Protein AF-A0A7X0DNS4-F1 (afdb_monomer)

Secondary structure (DSSP, 8-state):
-PPP-HHHHHHHHHHHHHHHHH--SHHHHHHHHHHHHHHHHHHHHHHHH--SHHHHHHHHHHHHHHHHHS--TT----GGG--HHHHHHHHHHHHHHHHHGGGGTTT--GGGS--

Radius of gyration: 14.62 Å; Cα contacts (8 Å, |Δi|>4): 94; chains: 1; bounding box: 36×33×41 Å

Structure (mmCIF, N/CA/C/O backbone):
data_AF-A0A7X0DNS4-F1
#
_entry.id   AF-A0A7X0DNS4-F1
#
loop_
_atom_site.group_PDB
_atom_site.id
_atom_site.type_symbol
_atom_site.label_atom_id
_atom_site.label_alt_id
_atom_site.label_comp_id
_atom_site.label_asym_id
_atom_site.label_entity_id
_atom_site.label_seq_id
_atom_site.pdbx_PDB_ins_code
_atom_site.Cartn_x
_atom_site.Cartn_y
_atom_site.Cartn_z
_atom_site.occupancy
_atom_site.B_iso_or_equiv
_atom_site.auth_seq_id
_atom_site.auth_comp_id
_atom_site.auth_asym_id
_atom_site.auth_atom_id
_atom_site.pdbx_PDB_model_num
ATOM 1 N N . MET A 1 1 ? -8.115 12.897 19.060 1.00 53.06 1 MET A N 1
ATOM 2 C CA . MET A 1 1 ? -7.328 12.183 18.029 1.00 53.06 1 MET A CA 1
ATOM 3 C C . MET A 1 1 ? -7.879 12.576 16.671 1.00 53.06 1 MET A C 1
ATOM 5 O O . MET A 1 1 ? -9.095 12.586 16.524 1.00 53.06 1 MET A O 1
ATOM 9 N N . ALA A 1 2 ? -7.029 12.970 15.720 1.00 59.09 2 ALA A N 1
ATOM 10 C CA . ALA A 1 2 ? -7.479 13.218 14.352 1.00 59.09 2 ALA A CA 1
ATOM 11 C C . ALA A 1 2 ? -7.956 11.895 13.732 1.00 59.09 2 ALA A C 1
ATOM 13 O O . ALA A 1 2 ? -7.313 10.863 13.923 1.00 59.09 2 ALA A O 1
ATOM 14 N N . HIS A 1 3 ? -9.086 11.912 13.027 1.00 74.25 3 HIS A N 1
ATOM 15 C CA . HIS A 1 3 ? -9.552 10.747 12.282 1.00 74.25 3 HIS A CA 1
ATOM 16 C C . HIS A 1 3 ? -8.568 10.459 11.139 1.00 74.25 3 HIS A C 1
ATOM 18 O O . HIS A 1 3 ? -8.300 11.336 10.315 1.00 74.25 3 HIS A O 1
ATOM 24 N N . ILE A 1 4 ? -8.013 9.246 11.109 1.00 80.62 4 ILE A N 1
ATOM 25 C CA . ILE A 1 4 ? -7.141 8.790 10.026 1.00 80.62 4 ILE A CA 1
ATOM 26 C C . ILE A 1 4 ? -8.020 8.017 9.032 1.00 80.62 4 ILE A C 1
ATOM 28 O O . ILE A 1 4 ? -8.568 6.983 9.413 1.00 80.62 4 ILE A O 1
ATOM 32 N N . PRO A 1 5 ? -8.158 8.480 7.775 1.00 87.31 5 PRO A N 1
ATOM 33 C CA . PRO A 1 5 ? -9.031 7.846 6.791 1.00 87.31 5 PRO A CA 1
ATOM 34 C C . PRO A 1 5 ? -8.345 6.615 6.186 1.00 87.31 5 PRO A C 1
ATOM 36 O O . PRO A 1 5 ? -7.827 6.656 5.067 1.00 87.31 5 PRO A O 1
ATOM 39 N N . TRP A 1 6 ? -8.272 5.517 6.935 1.00 87.56 6 TRP A N 1
ATOM 40 C CA . TRP A 1 6 ? -7.528 4.324 6.525 1.00 87.56 6 TRP A CA 1
ATOM 41 C C . TRP A 1 6 ? -8.048 3.706 5.222 1.00 87.56 6 TRP A C 1
ATOM 43 O O . TRP A 1 6 ? -7.239 3.286 4.390 1.00 87.56 6 TRP A O 1
ATOM 53 N N . THR A 1 7 ? -9.358 3.769 4.970 1.00 90.88 7 THR A N 1
ATOM 54 C CA . THR A 1 7 ? -9.954 3.359 3.688 1.00 90.88 7 THR A CA 1
ATOM 55 C C . THR A 1 7 ? -9.399 4.159 2.501 1.00 90.88 7 THR A C 1
ATOM 57 O O . THR A 1 7 ? -9.162 3.606 1.425 1.00 90.88 7 THR A O 1
ATOM 60 N N . LEU A 1 8 ? -9.097 5.451 2.676 1.00 92.31 8 LEU A N 1
ATOM 61 C CA . LEU A 1 8 ? -8.483 6.262 1.618 1.00 92.31 8 LEU A CA 1
ATOM 62 C C . LEU A 1 8 ? -7.064 5.781 1.289 1.00 92.31 8 LEU A C 1
ATOM 64 O O . LEU A 1 8 ? -6.682 5.729 0.118 1.00 92.31 8 LEU A O 1
ATOM 68 N N . TYR A 1 9 ? -6.283 5.418 2.306 1.00 91.69 9 TYR A N 1
ATOM 69 C CA . TYR A 1 9 ? -4.940 4.868 2.115 1.00 91.69 9 TYR A CA 1
ATOM 70 C C . TYR A 1 9 ? -4.980 3.488 1.448 1.00 91.69 9 TYR A C 1
ATOM 72 O O . TYR A 1 9 ? -4.177 3.233 0.550 1.00 91.69 9 TYR A O 1
ATOM 80 N N . ALA A 1 10 ? -5.961 2.650 1.794 1.00 92.81 10 ALA A N 1
ATOM 81 C CA . ALA A 1 10 ? -6.208 1.375 1.126 1.00 92.81 10 ALA A CA 1
ATOM 82 C C . ALA A 1 10 ? -6.486 1.545 -0.376 1.00 92.81 10 ALA A C 1
ATOM 84 O O . ALA A 1 10 ? -5.817 0.930 -1.208 1.00 92.81 10 ALA A O 1
ATOM 85 N N . MET A 1 11 ? -7.409 2.443 -0.739 1.00 95.19 11 MET A N 1
ATOM 86 C CA . MET A 1 11 ? -7.722 2.732 -2.145 1.00 95.19 11 MET A CA 1
ATOM 87 C C . MET A 1 11 ? -6.498 3.234 -2.919 1.00 95.19 11 MET A C 1
ATOM 89 O O . MET A 1 11 ? -6.283 2.861 -4.074 1.00 95.19 11 MET A O 1
ATOM 93 N N . ARG A 1 12 ? -5.664 4.073 -2.291 1.00 95.75 12 ARG A N 1
ATOM 94 C CA . ARG A 1 12 ? -4.424 4.565 -2.909 1.00 95.75 12 ARG A CA 1
ATOM 95 C C . ARG A 1 12 ? -3.422 3.437 -3.147 1.00 95.75 12 ARG A C 1
ATOM 97 O O . ARG A 1 12 ? -2.864 3.371 -4.239 1.00 95.75 12 ARG A O 1
ATOM 104 N N . LEU A 1 13 ? -3.240 2.531 -2.185 1.00 93.69 13 LEU A N 1
ATOM 105 C CA . LEU A 1 13 ? -2.374 1.360 -2.348 1.00 93.69 13 LEU A CA 1
ATOM 106 C C . LEU A 1 13 ? -2.858 0.452 -3.487 1.00 93.69 13 LEU A C 1
ATOM 108 O O . LEU A 1 13 ? -2.048 0.040 -4.314 1.00 93.69 13 LEU A O 1
ATOM 112 N N . GLN A 1 14 ? -4.168 0.196 -3.588 1.00 95.62 14 GLN A N 1
ATOM 113 C CA . GLN A 1 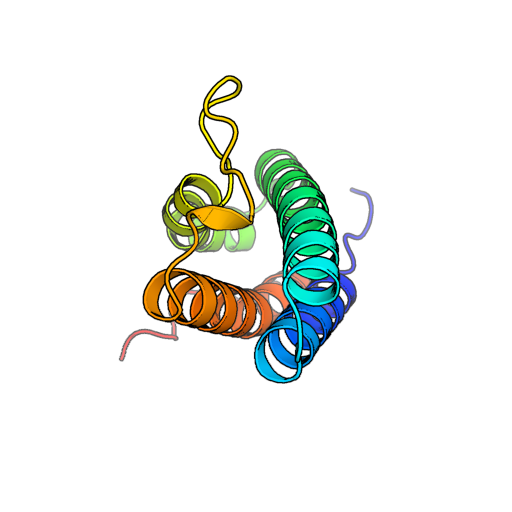14 ? -4.740 -0.571 -4.704 1.00 95.62 14 GLN A CA 1
ATOM 114 C C . GLN A 1 14 ? -4.473 0.096 -6.053 1.00 95.62 14 GLN A C 1
ATOM 116 O O . GLN A 1 14 ? -4.072 -0.577 -7.001 1.00 95.62 14 GLN A O 1
ATOM 121 N N . ARG A 1 15 ? -4.645 1.420 -6.143 1.00 96.19 15 ARG A N 1
ATOM 122 C CA . ARG A 1 15 ? -4.376 2.167 -7.378 1.00 96.19 15 ARG A CA 1
ATOM 123 C C . ARG A 1 15 ? -2.905 2.088 -7.784 1.00 96.19 15 ARG A C 1
ATOM 125 O O . ARG A 1 15 ? -2.622 1.906 -8.963 1.00 96.19 15 ARG A O 1
ATOM 132 N N . VAL A 1 16 ? -1.980 2.208 -6.833 1.00 94.12 16 VAL A N 1
ATOM 133 C CA . VAL A 1 16 ? -0.542 2.068 -7.109 1.00 94.12 16 VAL A CA 1
ATOM 134 C C . VAL A 1 16 ? -0.219 0.643 -7.564 1.00 94.12 16 VAL A C 1
ATOM 136 O O . VAL A 1 16 ? 0.468 0.475 -8.563 1.00 94.12 16 VAL A O 1
ATOM 139 N N . ALA A 1 17 ? -0.774 -0.381 -6.908 1.00 93.56 17 ALA A N 1
ATOM 140 C CA . ALA A 1 17 ? -0.610 -1.778 -7.318 1.00 93.56 17 ALA A CA 1
ATOM 141 C C . ALA A 1 17 ? -1.123 -2.039 -8.743 1.00 93.56 17 ALA A C 1
ATOM 143 O O . ALA A 1 17 ? -0.471 -2.735 -9.516 1.00 93.56 17 ALA A O 1
ATOM 144 N N . GLN A 1 18 ? -2.281 -1.472 -9.094 1.00 95.38 18 GLN A N 1
ATOM 145 C CA . GLN A 1 18 ? -2.849 -1.598 -10.433 1.00 95.38 18 GLN A CA 1
ATOM 146 C C . GLN A 1 18 ? -1.954 -0.930 -11.478 1.00 95.38 18 GLN A C 1
ATOM 148 O O . GLN A 1 18 ? -1.617 -1.549 -12.480 1.00 95.38 18 GLN A O 1
ATOM 153 N N . ARG A 1 19 ? -1.499 0.300 -11.212 1.00 94.25 19 ARG A N 1
ATOM 154 C CA . ARG A 1 19 ? -0.615 1.031 -12.128 1.00 94.25 19 ARG A CA 1
ATOM 155 C C . ARG A 1 19 ? 0.747 0.361 -12.296 1.00 94.25 19 ARG A C 1
ATOM 157 O O . ARG A 1 19 ? 1.258 0.342 -13.405 1.00 94.25 19 ARG A O 1
ATOM 164 N N . MET A 1 20 ? 1.305 -0.229 -11.237 1.00 90.44 20 MET A N 1
ATOM 165 C CA . MET A 1 20 ? 2.521 -1.049 -11.333 1.00 90.44 20 MET A CA 1
ATOM 166 C C . MET A 1 20 ? 2.318 -2.272 -12.234 1.00 90.44 20 MET A C 1
ATOM 168 O O . MET A 1 20 ? 3.214 -2.611 -12.994 1.00 90.44 20 MET A O 1
ATOM 172 N N . ALA A 1 21 ? 1.153 -2.925 -12.162 1.00 91.75 21 ALA A N 1
ATOM 173 C CA . ALA A 1 21 ? 0.837 -4.083 -13.000 1.00 91.75 21 ALA A CA 1
ATOM 174 C C . ALA A 1 21 ? 0.596 -3.712 -14.476 1.00 91.75 21 ALA A C 1
ATOM 176 O O . ALA A 1 21 ? 0.802 -4.540 -15.358 1.00 91.75 21 ALA A O 1
ATOM 177 N N . GLU A 1 22 ? 0.136 -2.488 -14.736 1.00 94.00 22 GLU A N 1
ATOM 178 C CA . GLU A 1 22 ? -0.151 -1.965 -16.077 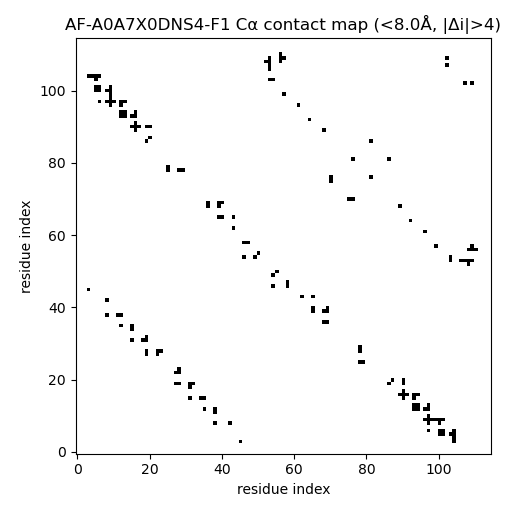1.00 94.00 22 GLU A CA 1
ATOM 179 C C . GLU A 1 22 ? 1.027 -1.217 -16.715 1.00 94.00 22 GLU A C 1
ATOM 181 O O . GLU A 1 22 ? 0.944 -0.860 -17.893 1.00 94.00 22 GLU A O 1
ATOM 186 N N . ALA A 1 23 ? 2.095 -0.955 -15.955 1.00 88.75 23 ALA A N 1
ATOM 187 C CA . ALA A 1 23 ? 3.250 -0.201 -16.419 1.00 88.75 23 ALA A CA 1
ATOM 188 C C . ALA A 1 23 ? 3.901 -0.897 -17.622 1.00 88.75 23 ALA A C 1
ATOM 190 O O . ALA A 1 23 ? 4.134 -2.107 -17.611 1.00 88.75 23 ALA A O 1
ATOM 191 N N . ARG A 1 24 ? 4.165 -0.122 -18.678 1.00 85.12 24 ARG A N 1
ATOM 192 C CA . ARG A 1 24 ? 4.680 -0.638 -19.959 1.00 85.12 24 ARG A CA 1
ATOM 193 C C . ARG A 1 24 ? 6.137 -0.280 -20.217 1.00 85.12 24 ARG A C 1
ATOM 195 O O . ARG A 1 24 ? 6.732 -0.839 -21.132 1.00 85.12 24 ARG A O 1
ATOM 202 N N . ASP A 1 25 ? 6.675 0.650 -19.438 1.00 84.88 25 ASP A N 1
ATOM 203 C CA . ASP A 1 25 ? 8.044 1.130 -19.537 1.00 84.88 25 ASP A CA 1
ATOM 204 C C . ASP A 1 25 ? 8.617 1.474 -18.155 1.00 84.88 25 ASP A C 1
ATOM 206 O O . ASP A 1 25 ? 7.895 1.604 -17.158 1.00 84.88 25 ASP A O 1
ATOM 210 N N . ASP A 1 26 ? 9.937 1.639 -18.111 1.00 80.31 26 ASP A N 1
ATOM 211 C CA . ASP A 1 26 ? 10.684 1.888 -16.877 1.00 80.31 26 ASP A CA 1
ATOM 212 C C . ASP A 1 26 ? 10.340 3.244 -16.246 1.00 80.31 26 ASP A C 1
ATOM 214 O O . ASP A 1 26 ? 10.446 3.420 -15.031 1.00 80.31 26 ASP A O 1
ATOM 218 N N . THR A 1 27 ? 9.865 4.209 -17.042 1.00 84.12 27 THR A N 1
ATOM 219 C CA . THR A 1 27 ? 9.467 5.534 -16.544 1.00 84.12 27 THR A CA 1
ATOM 220 C C . THR A 1 27 ? 8.170 5.445 -15.742 1.00 84.12 27 THR A C 1
ATOM 222 O O . THR A 1 27 ? 8.048 6.048 -14.669 1.00 84.12 27 THR A O 1
ATOM 225 N N . ASP A 1 28 ? 7.204 4.668 -16.225 1.00 84.62 28 ASP A N 1
ATOM 226 C CA . ASP A 1 28 ? 5.956 4.397 -15.525 1.00 84.62 28 ASP A CA 1
ATOM 227 C C . ASP A 1 28 ? 6.189 3.560 -14.265 1.00 84.62 28 ASP A C 1
ATOM 229 O O . ASP A 1 28 ? 5.616 3.874 -13.212 1.00 84.62 28 ASP A O 1
ATOM 233 N N . VAL A 1 29 ? 7.080 2.563 -14.327 1.00 83.06 29 VAL A N 1
ATOM 234 C CA . VAL A 1 29 ? 7.508 1.790 -13.150 1.00 83.06 29 VAL A CA 1
ATOM 235 C C . VAL A 1 29 ? 8.154 2.711 -12.110 1.00 83.06 29 VAL A C 1
ATOM 237 O O . VAL A 1 29 ? 7.722 2.721 -10.954 1.00 83.06 29 VAL A O 1
ATOM 240 N N . ALA A 1 30 ? 9.111 3.556 -12.506 1.00 81.44 30 ALA A N 1
ATOM 241 C CA . ALA A 1 30 ? 9.784 4.502 -11.614 1.00 81.44 30 ALA A CA 1
ATOM 242 C C . ALA A 1 30 ? 8.799 5.465 -10.930 1.00 81.44 30 ALA A C 1
ATOM 244 O O . ALA A 1 30 ? 8.876 5.683 -9.717 1.00 81.44 30 ALA A O 1
ATOM 245 N N . ARG A 1 31 ? 7.821 6.001 -11.675 1.00 85.75 31 ARG A N 1
ATOM 246 C CA . ARG A 1 31 ? 6.770 6.867 -11.114 1.00 85.75 31 ARG A CA 1
ATOM 247 C C . ARG A 1 31 ? 5.918 6.119 -10.090 1.00 85.75 31 ARG A C 1
ATOM 249 O O . ARG A 1 31 ? 5.646 6.646 -9.011 1.00 85.75 31 ARG A O 1
ATOM 256 N N . CYS A 1 32 ? 5.523 4.883 -10.393 1.00 88.56 32 CYS A N 1
ATOM 257 C CA . CYS A 1 32 ? 4.750 4.068 -9.461 1.00 88.56 32 CYS A CA 1
ATOM 258 C C . CYS A 1 32 ? 5.537 3.750 -8.183 1.00 88.56 32 CYS A C 1
ATOM 260 O O . CYS A 1 32 ? 4.967 3.772 -7.093 1.00 88.56 32 CYS A O 1
ATOM 262 N N . LEU A 1 33 ? 6.841 3.494 -8.292 1.00 84.94 33 LEU A N 1
ATOM 263 C CA . LEU A 1 33 ? 7.718 3.228 -7.149 1.00 84.94 33 LEU A CA 1
ATOM 264 C C . LEU A 1 33 ? 7.915 4.452 -6.255 1.00 84.94 33 LEU A C 1
ATOM 266 O O . LEU A 1 33 ? 7.930 4.316 -5.029 1.00 84.94 33 LEU A O 1
ATOM 270 N N . GLN A 1 34 ? 8.014 5.649 -6.837 1.00 85.69 34 GLN A N 1
ATOM 271 C CA . GLN A 1 34 ? 8.028 6.895 -6.067 1.00 85.69 34 GLN A CA 1
ATOM 272 C C . GLN A 1 34 ? 6.722 7.076 -5.286 1.00 85.69 34 GLN A C 1
ATOM 274 O O . GLN A 1 34 ? 6.753 7.322 -4.079 1.00 85.69 34 GLN A O 1
ATOM 279 N N . GLU A 1 35 ? 5.575 6.899 -5.949 1.00 89.31 35 GLU A N 1
ATOM 280 C CA . GLU A 1 35 ? 4.261 6.994 -5.302 1.00 89.31 35 GLU A CA 1
ATOM 281 C C . GLU A 1 35 ? 4.088 5.945 -4.196 1.00 89.31 35 GLU A C 1
ATOM 283 O O . GLU A 1 35 ? 3.628 6.270 -3.102 1.00 89.31 35 GLU A O 1
ATOM 288 N N . HIS A 1 36 ? 4.500 4.704 -4.456 1.00 88.25 36 HIS A N 1
ATOM 289 C CA . HIS A 1 36 ? 4.527 3.622 -3.477 1.00 88.25 36 HIS A CA 1
ATOM 290 C C . HIS A 1 36 ? 5.358 3.997 -2.249 1.00 88.25 36 HIS A C 1
ATOM 292 O O . HIS A 1 36 ? 4.851 3.940 -1.130 1.00 88.25 36 HIS A O 1
ATOM 298 N N . SER A 1 37 ? 6.601 4.434 -2.452 1.00 85.25 37 SER A N 1
ATOM 299 C CA . SER A 1 37 ? 7.523 4.758 -1.360 1.00 85.25 37 SER A CA 1
ATOM 300 C C . SER A 1 37 ? 6.982 5.886 -0.480 1.00 85.25 37 SER A C 1
ATOM 302 O O . SER A 1 37 ? 6.928 5.747 0.742 1.00 85.25 37 SER A O 1
ATOM 304 N N . ALA A 1 38 ? 6.498 6.971 -1.094 1.00 86.88 38 ALA A N 1
ATOM 305 C CA . ALA A 1 38 ? 5.913 8.100 -0.370 1.00 86.88 38 ALA A CA 1
ATOM 306 C C . ALA A 1 38 ? 4.648 7.700 0.410 1.00 86.88 38 ALA A C 1
ATOM 308 O O . ALA A 1 38 ? 4.430 8.137 1.545 1.00 86.88 38 ALA A O 1
ATOM 309 N N . LEU A 1 39 ? 3.805 6.850 -0.185 1.00 89.56 39 LEU A N 1
ATOM 310 C CA . LEU A 1 39 ? 2.586 6.366 0.454 1.00 89.56 39 LEU A CA 1
ATOM 311 C C . LEU A 1 39 ? 2.904 5.496 1.677 1.00 89.56 39 LEU A C 1
ATOM 313 O O . LEU A 1 39 ? 2.284 5.667 2.727 1.00 89.56 39 LEU A O 1
ATOM 317 N N . TRP A 1 40 ? 3.894 4.613 1.565 1.00 86.56 40 TRP A N 1
ATOM 318 C CA . TRP A 1 40 ? 4.328 3.748 2.658 1.00 86.56 40 TRP A CA 1
ATOM 319 C C . TRP A 1 40 ? 5.041 4.495 3.782 1.00 86.56 40 TRP A C 1
ATOM 321 O O . TRP A 1 40 ? 4.789 4.186 4.948 1.00 86.56 40 TRP A O 1
ATOM 331 N N . GLU A 1 41 ? 5.849 5.515 3.479 1.00 85.75 41 GLU A N 1
ATOM 332 C CA . GLU A 1 41 ? 6.418 6.403 4.502 1.00 85.75 41 GLU A CA 1
ATOM 333 C C . GLU A 1 41 ? 5.300 7.077 5.310 1.00 85.75 41 GLU A C 1
ATOM 335 O O . GLU A 1 41 ? 5.312 7.057 6.545 1.00 85.75 41 GLU A O 1
ATOM 340 N N . ARG A 1 42 ? 4.265 7.580 4.623 1.00 87.62 42 ARG A N 1
ATOM 341 C CA . ARG A 1 42 ? 3.113 8.199 5.284 1.00 87.62 42 ARG A CA 1
ATOM 342 C C . ARG A 1 42 ? 2.330 7.205 6.141 1.00 87.62 42 ARG A C 1
ATOM 344 O O . ARG A 1 42 ? 2.019 7.522 7.286 1.00 87.62 42 ARG A O 1
ATOM 351 N N . ILE A 1 43 ? 2.015 6.024 5.610 1.00 86.19 43 ILE A N 1
ATOM 352 C CA . ILE A 1 43 ? 1.287 4.974 6.340 1.00 86.19 43 ILE A CA 1
ATOM 353 C C . ILE A 1 43 ? 2.083 4.526 7.571 1.00 86.19 43 ILE A C 1
ATOM 355 O O . ILE A 1 43 ? 1.518 4.409 8.655 1.00 86.19 43 ILE A O 1
ATOM 359 N N . SER A 1 44 ? 3.398 4.337 7.439 1.00 82.75 44 SER A N 1
ATOM 360 C CA . SER A 1 44 ? 4.265 3.955 8.556 1.00 82.75 44 SER A CA 1
ATOM 361 C C . SER A 1 44 ? 4.295 5.019 9.657 1.00 82.75 44 SER A C 1
ATOM 363 O O . SER A 1 44 ? 4.259 4.671 10.840 1.00 82.75 44 SER A O 1
ATOM 365 N N . GLY A 1 45 ? 4.338 6.305 9.288 1.00 82.69 45 GLY A N 1
ATOM 366 C CA . GLY A 1 45 ? 4.243 7.415 10.240 1.00 82.69 45 GLY A CA 1
ATOM 367 C C . GLY A 1 45 ? 2.915 7.398 10.996 1.00 82.69 45 GLY A C 1
ATOM 368 O O . GLY A 1 45 ? 2.902 7.368 12.222 1.00 82.69 45 GLY A O 1
ATOM 369 N N . LEU A 1 46 ? 1.802 7.272 10.269 1.00 83.19 46 LEU A N 1
ATOM 370 C CA . LEU A 1 46 ? 0.460 7.218 10.856 1.00 83.19 46 LEU A CA 1
ATOM 371 C C . LEU A 1 46 ? 0.269 6.023 11.797 1.00 83.19 46 LEU A C 1
ATOM 373 O O . LEU A 1 46 ? -0.308 6.176 12.866 1.00 83.19 46 LEU A O 1
ATOM 377 N N . ILE A 1 47 ? 0.772 4.840 11.436 1.00 79.62 47 ILE A N 1
ATOM 378 C CA . ILE A 1 47 ? 0.720 3.650 12.304 1.00 79.62 47 ILE A CA 1
ATOM 379 C C . ILE A 1 47 ? 1.564 3.850 13.571 1.00 79.62 47 ILE A C 1
ATOM 381 O O . ILE A 1 47 ? 1.228 3.311 14.625 1.00 79.62 47 ILE A O 1
ATOM 385 N N . SER A 1 48 ? 2.669 4.592 13.474 1.00 77.56 48 SER A N 1
ATOM 386 C CA . SER A 1 48 ? 3.537 4.884 14.620 1.00 77.56 48 SER A CA 1
ATOM 387 C C . SER A 1 48 ? 2.915 5.910 15.569 1.00 77.56 48 SER A C 1
ATOM 389 O O . SER A 1 48 ? 3.085 5.784 16.778 1.00 77.56 48 SER A O 1
ATOM 391 N N . GLU A 1 49 ? 2.190 6.890 15.025 1.00 76.56 49 GLU A N 1
ATOM 392 C CA . GLU A 1 49 ? 1.495 7.948 15.771 1.00 76.56 49 GLU A CA 1
ATOM 393 C C . GLU A 1 49 ? 0.139 7.499 16.337 1.00 76.56 49 GLU A C 1
ATOM 395 O O . GLU A 1 49 ? -0.351 8.072 17.309 1.00 76.56 49 GLU A O 1
ATOM 400 N N . ALA A 1 50 ? -0.496 6.492 15.735 1.00 72.81 50 ALA A N 1
ATOM 401 C CA . ALA A 1 50 ? -1.807 6.031 16.159 1.00 72.81 50 ALA A CA 1
ATOM 402 C C . ALA A 1 50 ? -1.729 5.187 17.449 1.00 72.81 50 ALA A C 1
ATOM 404 O O . ALA A 1 50 ? -1.084 4.138 17.514 1.00 72.81 50 ALA A O 1
ATOM 405 N N . GLU A 1 51 ? -2.445 5.632 18.483 1.00 62.41 51 GLU A N 1
ATOM 406 C CA . GLU A 1 51 ? -2.573 4.937 19.766 1.00 62.41 51 GLU A CA 1
ATOM 407 C C . GLU A 1 51 ? -3.885 4.135 19.813 1.00 62.41 51 GLU A C 1
ATOM 409 O O . GLU A 1 51 ? -4.967 4.680 19.613 1.00 62.41 51 GLU A O 1
ATOM 414 N N . GLY A 1 52 ? -3.811 2.821 20.053 1.00 64.62 52 GLY A N 1
ATOM 415 C CA . GLY A 1 52 ? -4.993 1.959 20.176 1.00 64.62 52 GLY A CA 1
ATOM 416 C C . GLY A 1 52 ? -4.681 0.469 20.015 1.00 64.62 52 GLY A C 1
ATOM 417 O O . GLY A 1 52 ? -3.739 0.087 19.319 1.00 64.62 52 GLY A O 1
ATOM 418 N N . ASP A 1 53 ? -5.464 -0.403 20.652 1.00 57.47 53 ASP A N 1
ATOM 419 C CA . ASP A 1 53 ? -5.194 -1.850 20.645 1.00 57.47 53 ASP A CA 1
ATOM 420 C C . ASP A 1 53 ? -5.377 -2.499 19.261 1.00 57.47 53 ASP A C 1
ATOM 422 O O . ASP A 1 53 ? -4.586 -3.374 18.896 1.00 57.47 53 ASP A O 1
ATOM 426 N N . GLY A 1 54 ? -6.324 -2.012 18.447 1.00 61.94 54 GLY A N 1
ATOM 427 C CA . GLY A 1 54 ? -6.459 -2.410 17.036 1.00 61.94 54 GLY A CA 1
ATOM 428 C C . GLY A 1 54 ? -5.225 -2.044 16.201 1.00 61.94 54 GLY A C 1
ATOM 429 O O . GLY A 1 54 ? -4.728 -2.851 15.414 1.00 61.94 54 GLY A O 1
ATOM 430 N N . VAL A 1 55 ? -4.636 -0.876 16.472 1.00 66.31 55 VAL A N 1
ATOM 431 C CA . VAL A 1 55 ? -3.423 -0.388 15.802 1.00 66.31 55 VAL A CA 1
ATOM 432 C C . VAL A 1 55 ? -2.188 -1.178 16.238 1.00 66.31 55 VAL A C 1
ATOM 434 O O . VAL A 1 55 ? -1.333 -1.468 15.407 1.00 66.31 55 VAL A O 1
ATOM 437 N N . ARG A 1 56 ? -2.079 -1.608 17.506 1.00 69.06 56 ARG A N 1
ATOM 438 C CA . ARG A 1 56 ? -0.947 -2.445 17.960 1.00 69.06 56 ARG A CA 1
ATOM 439 C C . ARG A 1 56 ? -0.875 -3.781 17.224 1.00 69.06 56 ARG A C 1
ATOM 441 O O . ARG A 1 56 ? 0.228 -4.225 16.896 1.00 69.06 56 ARG A O 1
ATOM 448 N N . GLY A 1 57 ? -2.024 -4.425 17.008 1.00 69.50 57 GLY A N 1
ATOM 449 C CA . GLY A 1 57 ? -2.123 -5.688 16.275 1.00 69.50 57 GLY A CA 1
ATOM 450 C C . GLY A 1 57 ? 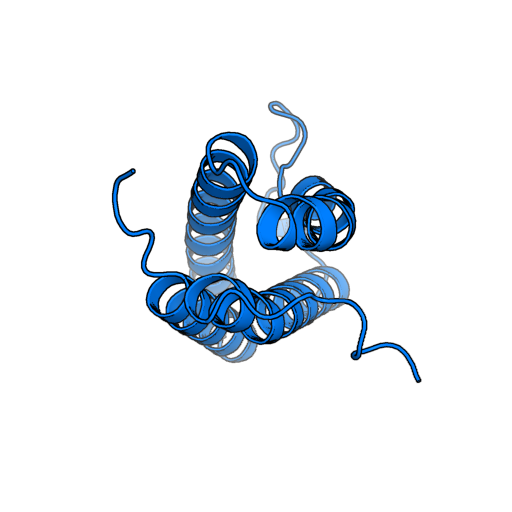-1.666 -5.520 14.832 1.00 69.50 57 GLY A C 1
ATOM 451 O O . GLY A 1 57 ? -0.771 -6.235 14.378 1.00 69.50 57 GLY A O 1
ATOM 452 N N . LEU A 1 58 ? -2.187 -4.499 14.154 1.00 69.94 58 LEU A N 1
ATOM 453 C CA . LEU A 1 58 ? -1.793 -4.227 12.782 1.00 69.94 58 LEU A CA 1
ATOM 454 C C . LEU A 1 58 ? -0.351 -3.726 12.662 1.00 69.94 58 LEU A C 1
ATOM 456 O O . LEU A 1 58 ? 0.353 -4.140 11.754 1.00 69.94 58 LEU A O 1
ATOM 460 N N . ARG A 1 59 ? 0.158 -2.923 13.602 1.00 71.38 59 ARG A N 1
ATOM 461 C CA . ARG A 1 59 ? 1.569 -2.509 13.627 1.00 71.38 59 ARG A CA 1
ATOM 462 C C . ARG A 1 59 ? 2.504 -3.715 13.611 1.00 71.38 59 ARG A C 1
ATOM 464 O O . ARG A 1 59 ? 3.538 -3.665 12.956 1.00 71.38 59 ARG A O 1
ATOM 471 N N . ARG A 1 60 ? 2.150 -4.816 14.285 1.00 73.56 60 ARG A N 1
ATOM 472 C CA . ARG A 1 60 ? 2.932 -6.064 14.223 1.00 73.56 60 ARG A CA 1
ATOM 473 C C . ARG A 1 60 ? 2.880 -6.718 12.842 1.00 73.56 60 ARG A C 1
ATOM 475 O O . ARG A 1 60 ? 3.893 -7.255 12.415 1.00 73.56 60 ARG A O 1
ATOM 482 N N . GLN A 1 61 ? 1.741 -6.654 12.157 1.00 73.06 61 GLN A N 1
ATOM 483 C CA . GLN A 1 61 ? 1.565 -7.228 10.819 1.00 73.06 61 GLN A CA 1
ATOM 484 C C . GLN A 1 61 ? 2.175 -6.356 9.713 1.00 73.06 61 GLN A C 1
ATOM 486 O O . GLN A 1 61 ? 2.755 -6.879 8.769 1.00 73.06 61 GLN A O 1
ATOM 491 N N . MET A 1 62 ? 2.104 -5.031 9.848 1.00 72.06 62 MET A N 1
ATOM 492 C CA . MET A 1 62 ? 2.588 -4.069 8.860 1.00 72.06 62 MET A CA 1
ATOM 493 C C . MET A 1 62 ? 4.036 -3.636 9.079 1.00 72.06 62 MET A C 1
ATOM 495 O O . MET A 1 62 ? 4.672 -3.201 8.129 1.00 72.06 62 MET A O 1
ATOM 499 N N . SER A 1 63 ? 4.604 -3.765 10.282 1.00 70.81 63 SER A N 1
ATOM 500 C CA . SER A 1 63 ? 6.011 -3.398 10.508 1.00 70.81 63 SER A CA 1
ATOM 501 C C . SER A 1 63 ? 7.013 -4.215 9.674 1.00 70.81 63 SER A C 1
ATOM 503 O O . SER A 1 63 ? 8.005 -3.631 9.242 1.00 70.81 63 SER A O 1
ATOM 505 N N . PRO A 1 64 ? 6.818 -5.524 9.424 1.00 69.00 64 PRO A N 1
ATOM 506 C CA . PRO A 1 64 ? 7.641 -6.258 8.463 1.00 69.00 64 PRO A CA 1
ATOM 507 C C . PRO A 1 64 ? 7.470 -5.726 7.037 1.00 69.00 64 PRO A C 1
ATOM 509 O O . PRO A 1 64 ? 8.450 -5.577 6.317 1.00 69.00 64 PRO A O 1
ATOM 512 N N . LEU A 1 65 ? 6.235 -5.385 6.665 1.00 67.19 65 LEU A N 1
ATOM 513 C CA . LEU A 1 65 ? 5.863 -4.891 5.343 1.00 67.19 65 LEU A CA 1
ATOM 514 C C . LEU A 1 65 ? 6.485 -3.517 5.042 1.00 67.19 65 LEU A C 1
ATOM 516 O O . LEU A 1 65 ? 7.064 -3.329 3.979 1.00 67.19 65 LEU A O 1
ATOM 520 N N . THR A 1 66 ? 6.473 -2.583 5.998 1.00 65.50 66 THR A N 1
ATOM 521 C CA . THR A 1 66 ? 7.103 -1.261 5.834 1.00 65.50 66 THR A CA 1
ATOM 522 C C . THR A 1 66 ? 8.620 -1.356 5.665 1.00 65.50 66 THR A C 1
ATOM 524 O O . THR A 1 66 ? 9.198 -0.583 4.908 1.00 65.50 66 THR A O 1
ATOM 527 N N . ARG A 1 67 ? 9.279 -2.334 6.305 1.00 64.56 67 ARG A N 1
ATOM 528 C CA . ARG A 1 67 ? 10.730 -2.570 6.157 1.00 64.56 67 ARG A CA 1
ATOM 529 C C . ARG A 1 67 ? 11.131 -3.057 4.766 1.00 64.56 67 ARG A C 1
ATOM 531 O O . ARG A 1 67 ? 12.287 -2.880 4.403 1.00 64.56 67 ARG A O 1
ATOM 538 N N . LEU A 1 68 ? 10.210 -3.671 4.021 1.00 64.12 68 LEU A N 1
ATOM 539 C CA . LEU A 1 68 ? 10.441 -4.093 2.637 1.00 64.12 68 LEU A CA 1
ATOM 540 C C . LEU A 1 68 ? 10.357 -2.918 1.655 1.00 64.12 68 LEU A C 1
ATOM 542 O O . LEU A 1 68 ? 10.927 -2.997 0.573 1.00 64.12 68 LEU A O 1
ATOM 546 N N . VAL A 1 69 ? 9.662 -1.840 2.034 1.00 64.69 69 VAL A N 1
ATOM 547 C CA . VAL A 1 69 ? 9.442 -0.673 1.169 1.00 64.69 69 VAL A CA 1
ATOM 548 C C . VAL A 1 69 ? 10.487 0.398 1.372 1.00 64.69 69 VAL A C 1
ATOM 550 O O . VAL A 1 69 ? 10.905 1.005 0.396 1.00 64.69 69 VAL A O 1
ATOM 553 N N . THR A 1 70 ? 10.905 0.659 2.612 1.00 55.44 70 THR A N 1
ATOM 554 C CA . THR A 1 70 ? 11.903 1.694 2.882 1.00 55.44 70 THR A CA 1
ATOM 555 C C . THR A 1 70 ? 13.267 1.189 2.419 1.00 55.44 70 THR A C 1
ATOM 557 O O . THR A 1 70 ? 13.880 0.380 3.128 1.00 55.44 70 THR A O 1
ATOM 560 N N . PRO A 1 71 ? 13.812 1.659 1.281 1.00 47.47 71 PRO A N 1
ATOM 561 C CA . PRO A 1 71 ? 15.194 1.367 0.970 1.00 47.47 71 PRO A CA 1
ATOM 562 C C . PRO A 1 71 ? 16.003 2.049 2.069 1.00 47.47 71 PRO A C 1
ATOM 564 O O . PRO A 1 71 ? 15.705 3.174 2.487 1.00 47.47 71 PRO A O 1
ATOM 567 N N . ARG A 1 72 ? 17.018 1.362 2.586 1.00 43.62 72 ARG A N 1
ATOM 568 C CA . ARG A 1 72 ? 18.001 1.959 3.493 1.00 43.62 72 ARG A CA 1
ATOM 569 C C . ARG A 1 72 ? 18.427 3.293 2.864 1.00 43.62 72 ARG A C 1
ATOM 571 O O . ARG A 1 72 ? 18.956 3.262 1.756 1.00 43.62 72 ARG A O 1
ATOM 578 N N . ARG A 1 73 ? 18.136 4.445 3.497 1.00 40.09 73 ARG A N 1
ATOM 579 C CA . ARG A 1 73 ? 18.507 5.778 2.971 1.00 40.09 73 ARG A CA 1
ATOM 580 C C . ARG A 1 73 ? 19.978 5.716 2.530 1.00 40.09 73 ARG A C 1
ATOM 582 O O . ARG A 1 73 ? 20.846 5.563 3.384 1.00 40.09 73 ARG A O 1
ATOM 589 N N . GLY A 1 74 ? 20.234 5.740 1.219 1.00 41.22 74 GLY A N 1
ATOM 590 C CA . GLY A 1 74 ? 21.571 5.566 0.630 1.00 41.22 74 GLY A CA 1
ATOM 591 C C . GLY A 1 74 ? 21.744 4.388 -0.342 1.00 41.22 74 GLY A C 1
ATOM 592 O O . GLY A 1 74 ? 22.725 4.372 -1.073 1.00 41.22 74 GLY A O 1
ATOM 593 N N . SER A 1 75 ? 20.808 3.438 -0.414 1.00 41.97 75 SER A N 1
ATOM 594 C CA . SER A 1 75 ? 20.743 2.473 -1.518 1.00 41.97 75 SER A CA 1
ATOM 595 C C . SER A 1 75 ? 19.793 3.043 -2.562 1.00 41.97 75 SER A C 1
ATOM 597 O O . SER A 1 75 ? 18.574 2.952 -2.427 1.00 41.97 75 SER A O 1
ATOM 599 N N . GLY A 1 76 ? 20.354 3.742 -3.549 1.0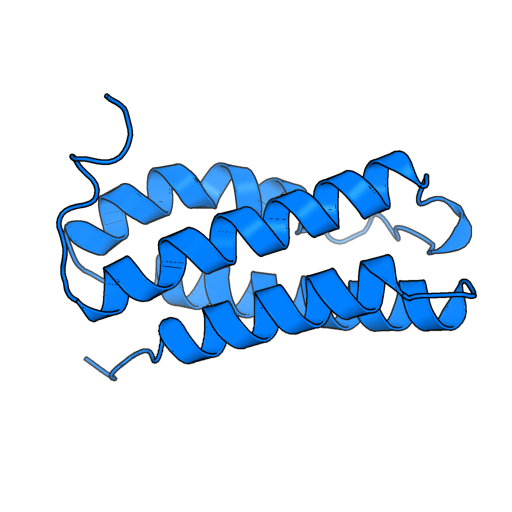0 38.97 76 GLY A N 1
ATOM 600 C CA . GLY A 1 76 ? 19.607 4.106 -4.742 1.00 38.97 76 GLY A CA 1
ATOM 601 C C . GLY A 1 76 ? 19.181 2.817 -5.425 1.00 38.97 76 GLY A C 1
ATOM 602 O O . GLY A 1 76 ? 19.995 2.187 -6.088 1.00 38.97 76 GLY A O 1
ATOM 6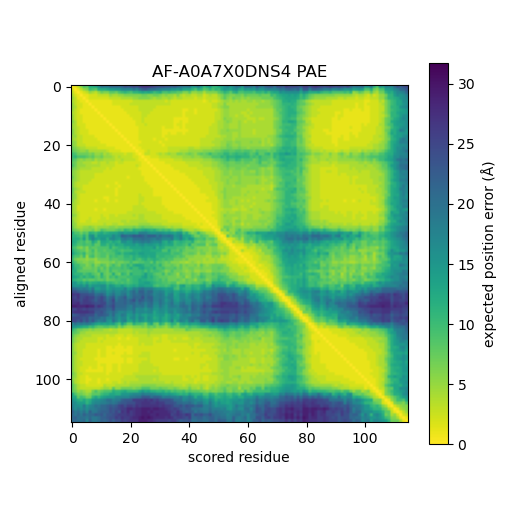03 N N . VAL A 1 77 ? 17.936 2.396 -5.221 1.00 47.34 77 VAL A N 1
ATOM 604 C CA . VAL A 1 77 ? 17.322 1.400 -6.093 1.00 47.34 77 VAL A CA 1
ATOM 605 C C . VAL A 1 77 ? 17.073 2.147 -7.397 1.00 47.34 77 VAL A C 1
ATOM 607 O O . VAL A 1 77 ? 16.083 2.867 -7.531 1.00 47.34 77 VAL A O 1
ATOM 610 N N . ALA A 1 78 ? 18.052 2.101 -8.299 1.00 46.66 78 ALA A N 1
ATOM 611 C CA . ALA A 1 78 ? 17.849 2.548 -9.664 1.00 46.66 78 ALA A CA 1
ATOM 612 C C . ALA A 1 78 ? 16.696 1.718 -10.243 1.00 46.66 78 ALA A C 1
ATOM 614 O O . ALA A 1 78 ? 16.629 0.510 -10.011 1.00 46.66 78 ALA A O 1
ATOM 615 N N . ALA A 1 79 ? 15.769 2.363 -10.954 1.00 49.69 79 ALA A N 1
ATOM 616 C CA . ALA A 1 79 ? 14.665 1.666 -11.616 1.00 49.69 79 ALA A CA 1
ATOM 617 C C . ALA A 1 79 ? 15.174 0.538 -12.540 1.00 49.69 79 ALA A C 1
ATOM 619 O O . ALA A 1 79 ? 14.497 -0.475 -12.676 1.00 49.69 79 ALA A O 1
ATOM 620 N N . ASP A 1 80 ? 16.403 0.684 -13.051 1.00 48.41 80 ASP A N 1
ATOM 621 C CA . ASP A 1 80 ? 17.104 -0.274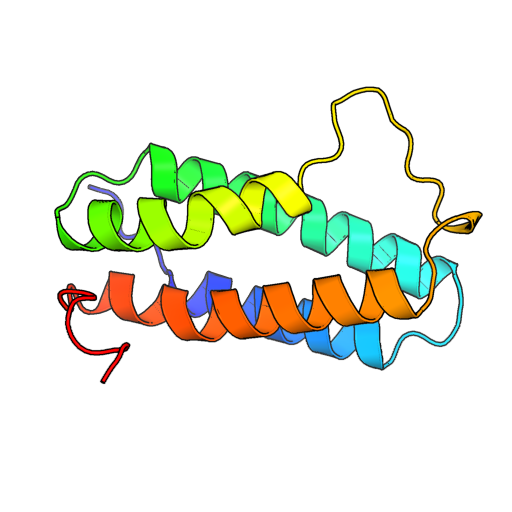 -13.913 1.00 48.41 80 ASP A CA 1
ATOM 622 C C . ASP A 1 80 ? 17.421 -1.635 -13.251 1.00 48.41 80 ASP A C 1
ATOM 624 O O . ASP A 1 80 ? 17.666 -2.602 -13.964 1.00 48.41 80 ASP A O 1
ATOM 628 N N . ASP A 1 81 ? 17.382 -1.749 -11.914 1.00 54.41 81 ASP A N 1
ATOM 629 C CA . ASP A 1 81 ? 17.729 -2.983 -11.176 1.00 54.41 81 ASP A CA 1
ATOM 630 C C . ASP A 1 81 ? 16.518 -3.699 -10.540 1.00 54.41 81 ASP A C 1
ATOM 632 O O . ASP A 1 81 ? 16.664 -4.690 -9.814 1.00 54.41 81 ASP A O 1
ATOM 636 N N . LEU A 1 82 ? 15.292 -3.226 -10.782 1.00 68.00 82 LEU A N 1
ATOM 637 C CA . LEU A 1 82 ? 14.092 -3.880 -10.258 1.00 68.00 82 LEU A CA 1
ATOM 638 C C . LEU A 1 82 ? 13.644 -5.019 -11.169 1.00 68.00 82 LEU A C 1
ATOM 640 O O . LEU A 1 82 ? 13.017 -4.815 -12.206 1.00 68.00 82 LEU A O 1
ATOM 644 N N . SER A 1 83 ? 13.905 -6.250 -10.731 1.00 74.31 83 SER A N 1
ATOM 645 C CA . SER A 1 83 ? 13.381 -7.434 -11.405 1.00 74.31 83 SER A CA 1
ATOM 646 C C . SER A 1 83 ? 11.844 -7.432 -11.431 1.00 74.31 83 SER A C 1
ATOM 648 O O . SER A 1 83 ? 11.178 -6.931 -10.519 1.00 74.31 83 SER A O 1
ATOM 650 N N . ALA A 1 84 ? 11.255 -8.065 -12.451 1.00 77.44 84 ALA A N 1
ATOM 651 C CA . ALA A 1 84 ? 9.804 -8.267 -12.529 1.00 77.44 84 ALA A CA 1
ATOM 652 C C . ALA A 1 84 ? 9.238 -8.964 -11.271 1.00 77.44 84 ALA A C 1
ATOM 654 O O . ALA A 1 84 ? 8.114 -8.696 -10.846 1.00 77.44 84 ALA A O 1
ATOM 655 N N . GLU A 1 85 ? 10.040 -9.821 -10.633 1.00 78.88 85 GLU A N 1
ATOM 656 C CA . GLU A 1 85 ? 9.714 -10.476 -9.365 1.00 78.88 85 GLU A CA 1
ATOM 657 C C . GLU A 1 85 ? 9.640 -9.483 -8.194 1.00 78.88 85 GLU A C 1
ATOM 659 O O . GLU A 1 85 ? 8.720 -9.556 -7.371 1.00 78.88 85 GLU A O 1
ATOM 664 N N . ALA A 1 86 ? 10.551 -8.508 -8.143 1.00 80.31 86 ALA A N 1
ATOM 665 C CA . ALA A 1 86 ? 10.508 -7.438 -7.155 1.00 80.31 86 ALA A CA 1
ATOM 666 C C . ALA A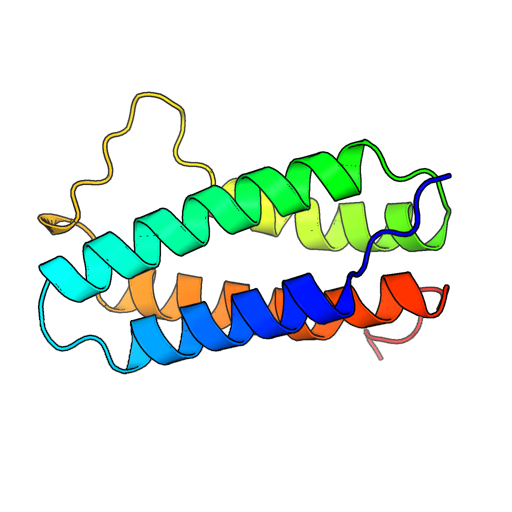 1 86 ? 9.257 -6.566 -7.345 1.00 80.31 86 ALA A C 1
ATOM 668 O O . ALA A 1 86 ? 8.520 -6.340 -6.386 1.00 80.31 86 ALA A O 1
ATOM 669 N N . VAL A 1 87 ? 8.942 -6.161 -8.581 1.00 83.19 87 VAL A N 1
ATOM 670 C CA . VAL A 1 87 ? 7.712 -5.402 -8.886 1.00 83.19 87 VAL A CA 1
ATOM 671 C C . VAL A 1 87 ? 6.459 -6.195 -8.493 1.00 83.19 87 VAL A C 1
ATOM 673 O O . VAL A 1 87 ? 5.575 -5.659 -7.822 1.00 83.19 87 VAL A O 1
ATOM 676 N N . SER A 1 88 ? 6.402 -7.489 -8.820 1.00 86.00 88 SER A N 1
ATOM 677 C CA . SER A 1 88 ? 5.304 -8.378 -8.416 1.00 86.00 88 SER A CA 1
ATOM 678 C C . SER A 1 88 ? 5.152 -8.461 -6.891 1.00 86.00 88 SER A C 1
ATOM 680 O O . SER A 1 88 ? 4.036 -8.416 -6.365 1.00 86.00 88 SER A O 1
ATOM 682 N N . SER A 1 89 ? 6.267 -8.508 -6.161 1.00 84.94 89 SER A N 1
ATOM 683 C CA . SER A 1 89 ? 6.270 -8.518 -4.694 1.00 84.94 89 SER A CA 1
ATOM 684 C C . SER A 1 89 ? 5.718 -7.214 -4.110 1.00 84.94 89 SER A C 1
ATOM 686 O O . SER A 1 89 ? 4.911 -7.250 -3.180 1.00 84.94 89 SER A O 1
ATOM 688 N N . LEU A 1 90 ? 6.071 -6.059 -4.687 1.00 86.06 90 LEU A N 1
ATOM 689 C CA . LEU A 1 90 ? 5.544 -4.752 -4.270 1.00 86.06 90 LEU A CA 1
ATOM 690 C C . LEU A 1 90 ? 4.045 -4.600 -4.578 1.00 86.06 90 LEU A C 1
ATOM 692 O O . LEU A 1 90 ? 3.297 -4.032 -3.776 1.00 86.06 90 LEU A O 1
ATOM 696 N N . ILE A 1 91 ? 3.574 -5.153 -5.701 1.00 89.81 91 ILE A N 1
ATOM 697 C CA . ILE A 1 91 ? 2.143 -5.230 -6.035 1.00 89.81 91 ILE A CA 1
ATOM 698 C C . ILE A 1 91 ? 1.395 -6.054 -4.983 1.00 89.81 91 ILE A C 1
ATOM 700 O O . ILE A 1 91 ? 0.374 -5.599 -4.457 1.00 89.81 91 ILE A O 1
ATOM 704 N N . ALA A 1 92 ? 1.892 -7.252 -4.660 1.00 89.00 92 ALA A N 1
ATOM 705 C CA . ALA A 1 92 ? 1.283 -8.129 -3.661 1.00 89.00 92 ALA A CA 1
ATOM 706 C C . ALA A 1 92 ? 1.233 -7.459 -2.281 1.00 89.00 92 ALA A C 1
ATOM 708 O O . ALA A 1 92 ? 0.190 -7.446 -1.628 1.00 89.00 92 ALA A O 1
ATOM 709 N N . LEU A 1 93 ? 2.331 -6.815 -1.893 1.00 88.00 93 LEU A N 1
ATOM 710 C CA . LEU A 1 93 ? 2.460 -6.036 -0.670 1.00 88.00 93 LEU A CA 1
ATOM 711 C C . LEU A 1 93 ? 1.426 -4.900 -0.581 1.00 88.00 93 LEU A C 1
ATOM 713 O O . LEU A 1 93 ? 0.736 -4.767 0.432 1.00 88.00 93 LEU A O 1
ATOM 717 N N . ASN A 1 94 ? 1.264 -4.110 -1.647 1.00 90.81 94 ASN A N 1
ATOM 718 C CA . ASN A 1 94 ? 0.250 -3.054 -1.706 1.00 90.81 94 ASN A CA 1
ATOM 719 C C . ASN A 1 94 ? -1.171 -3.614 -1.563 1.00 90.81 94 ASN A C 1
ATOM 721 O O . ASN A 1 94 ? -1.984 -3.049 -0.833 1.00 90.81 94 ASN A O 1
ATOM 725 N N . ARG A 1 95 ? -1.473 -4.731 -2.238 1.00 91.94 95 ARG A N 1
ATOM 726 C CA . ARG A 1 95 ? -2.785 -5.394 -2.159 1.00 91.94 95 ARG A CA 1
ATOM 727 C C . ARG A 1 95 ? -3.066 -5.924 -0.755 1.00 91.94 95 ARG A C 1
ATOM 729 O O . ARG A 1 95 ? -4.159 -5.701 -0.241 1.00 91.94 95 ARG A O 1
ATOM 736 N N . GLN A 1 96 ? -2.084 -6.568 -0.127 1.00 89.25 96 GLN A N 1
ATOM 737 C CA . GLN A 1 96 ? -2.210 -7.085 1.233 1.00 89.25 96 GLN A CA 1
ATOM 738 C C . GLN A 1 96 ? -2.462 -5.952 2.229 1.00 89.25 96 GLN A C 1
ATOM 740 O O . GLN A 1 96 ? -3.412 -6.010 3.000 1.00 89.25 96 GLN A O 1
ATOM 745 N N . ALA A 1 97 ? -1.660 -4.888 2.186 1.00 87.31 97 ALA A N 1
ATOM 746 C CA . ALA A 1 97 ? -1.846 -3.749 3.077 1.00 87.31 97 ALA A CA 1
ATOM 747 C C . ALA A 1 97 ? -3.192 -3.048 2.851 1.00 87.31 97 ALA A C 1
ATOM 749 O O . ALA A 1 97 ? -3.870 -2.701 3.814 1.00 87.31 97 ALA A O 1
ATOM 750 N N . ALA A 1 98 ? -3.627 -2.900 1.598 1.00 91.12 98 ALA A N 1
ATOM 751 C CA . ALA A 1 98 ? -4.931 -2.327 1.295 1.00 91.12 98 ALA A CA 1
ATOM 752 C C . ALA A 1 98 ? -6.106 -3.142 1.851 1.00 91.12 98 ALA A C 1
ATOM 754 O O . ALA A 1 98 ? -7.125 -2.554 2.196 1.00 91.12 98 ALA A O 1
ATOM 755 N N . ALA A 1 99 ? -5.977 -4.466 1.954 1.00 89.62 99 ALA A N 1
ATOM 756 C CA . ALA A 1 99 ? -7.000 -5.297 2.581 1.00 89.62 99 ALA A CA 1
ATOM 757 C C . ALA A 1 99 ? -7.075 -5.081 4.102 1.00 89.62 99 ALA A C 1
ATOM 759 O O . ALA A 1 99 ? -8.154 -5.168 4.670 1.00 89.62 99 ALA A O 1
ATOM 760 N N . LEU A 1 100 ? -5.947 -4.765 4.748 1.00 84.88 100 LEU A N 1
ATOM 761 C CA . LEU A 1 100 ? -5.854 -4.651 6.206 1.00 84.88 100 LEU A CA 1
ATOM 762 C C . LEU A 1 100 ? -6.185 -3.253 6.750 1.00 84.88 100 LEU A C 1
ATOM 764 O O . LEU A 1 100 ? -6.653 -3.116 7.876 1.00 84.88 100 LEU A O 1
ATOM 768 N N . LEU A 1 101 ? -5.888 -2.194 5.993 1.00 85.50 101 LEU A N 1
ATOM 769 C CA . LEU A 1 101 ? -6.052 -0.818 6.476 1.00 85.50 101 LEU A CA 1
ATOM 770 C C . LEU A 1 101 ? -7.502 -0.451 6.860 1.00 85.50 101 LEU A C 1
ATOM 772 O O . LEU A 1 101 ? -7.659 0.181 7.904 1.00 85.50 101 LEU A O 1
ATOM 776 N N . PRO A 1 102 ? -8.558 -0.821 6.107 1.00 87.31 102 PRO A N 1
ATOM 777 C CA . PRO A 1 102 ? -9.937 -0.465 6.461 1.00 87.31 102 PRO A CA 1
ATOM 778 C C . PRO A 1 102 ? -10.376 -0.984 7.838 1.00 87.31 102 PRO A C 1
ATOM 780 O O . PRO A 1 102 ? -11.165 -0.328 8.518 1.00 87.31 102 PRO A O 1
ATOM 783 N N . ASP A 1 103 ? -9.812 -2.101 8.306 1.00 79.88 103 ASP A N 1
ATOM 784 C CA . ASP A 1 103 ? -10.135 -2.673 9.621 1.00 79.88 103 ASP A CA 1
ATOM 785 C C . ASP A 1 103 ? -9.750 -1.746 10.784 1.00 79.88 103 ASP A C 1
ATOM 787 O O . ASP A 1 103 ? -10.363 -1.789 11.855 1.00 79.88 103 ASP A O 1
ATOM 791 N N . LEU A 1 104 ? -8.769 -0.859 10.577 1.00 74.00 104 LEU A N 1
ATOM 792 C CA . LEU A 1 104 ? -8.388 0.157 11.559 1.00 74.00 104 LEU A CA 1
ATOM 793 C C . LEU A 1 104 ? -9.448 1.241 11.742 1.00 74.00 104 LEU A C 1
ATOM 795 O O . LEU A 1 104 ? -9.521 1.849 12.808 1.00 74.00 104 LEU A O 1
ATOM 799 N N . GLU A 1 105 ? -10.229 1.522 10.701 1.00 74.69 105 GLU A N 1
ATOM 800 C CA . GLU A 1 105 ? -11.271 2.549 10.726 1.00 74.69 105 GLU A CA 1
ATOM 801 C C . GLU A 1 105 ? -12.497 2.075 11.514 1.00 74.69 105 GLU A C 1
ATOM 803 O O . GLU A 1 105 ? -13.132 2.858 12.216 1.00 74.69 105 GLU A O 1
ATOM 808 N N . LEU A 1 106 ? -12.770 0.770 11.460 1.00 62.56 106 LEU A N 1
ATOM 809 C CA . LEU A 1 106 ? -13.888 0.119 12.141 1.00 62.56 106 LEU A CA 1
ATOM 810 C C . LEU A 1 106 ? -13.585 -0.241 13.608 1.00 62.56 106 LEU A C 1
ATOM 812 O O . LEU A 1 106 ? -14.477 -0.682 14.330 1.00 62.56 106 LEU A O 1
ATOM 816 N N . GLY A 1 107 ? -12.339 -0.062 14.070 1.00 57.81 107 GLY A N 1
ATOM 817 C CA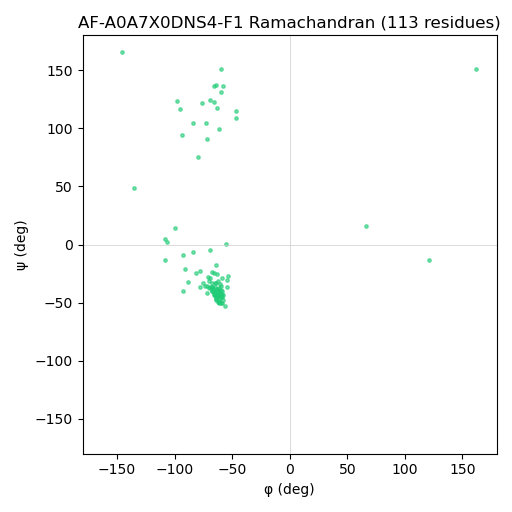 . GLY A 1 107 ? -11.913 -0.453 15.419 1.00 57.81 107 GLY A CA 1
ATOM 818 C C . GLY A 1 107 ? -11.919 -1.970 15.647 1.00 57.81 107 GLY A C 1
ATOM 819 O O . GLY A 1 107 ? -11.877 -2.424 16.793 1.00 57.81 107 GLY A O 1
ATOM 820 N N . THR A 1 108 ? -11.979 -2.760 14.572 1.00 50.91 108 THR A N 1
ATOM 821 C CA . THR A 1 108 ? -12.143 -4.210 14.636 1.00 50.91 108 THR A CA 1
ATOM 822 C C . THR A 1 108 ? -10.873 -4.846 15.208 1.00 50.91 108 THR A C 1
ATOM 824 O O . THR A 1 108 ? -9.775 -4.629 14.686 1.00 50.91 108 THR A O 1
ATOM 827 N N . PRO A 1 109 ? -10.955 -5.644 16.286 1.00 49.94 109 PRO A N 1
ATOM 828 C CA . PRO A 1 109 ? -9.795 -6.366 16.777 1.00 49.94 109 PRO A CA 1
ATOM 829 C C . PRO A 1 109 ? -9.330 -7.367 15.711 1.00 49.94 109 PRO A C 1
ATOM 831 O O . PRO A 1 109 ? -10.025 -8.329 15.403 1.00 49.94 109 PRO A O 1
ATOM 834 N N . VAL A 1 110 ? -8.105 -7.172 15.216 1.00 47.41 110 VAL A N 1
ATOM 835 C CA . VAL A 1 110 ? -7.394 -7.945 14.169 1.00 47.41 110 VAL A CA 1
ATOM 836 C C . VAL A 1 110 ? -7.281 -9.468 14.457 1.00 47.41 110 VAL A C 1
ATOM 838 O O . VAL A 1 110 ? -6.719 -10.232 13.678 1.00 47.41 110 VAL A O 1
ATOM 841 N N . ARG A 1 111 ? -7.825 -9.970 15.575 1.00 42.53 111 ARG A N 1
ATOM 842 C CA . ARG A 1 111 ? -7.661 -11.356 16.055 1.00 42.53 111 ARG A CA 1
ATOM 843 C C . ARG A 1 111 ? -8.349 -12.445 15.216 1.00 42.53 111 ARG A C 1
ATOM 845 O O . ARG A 1 111 ? -8.160 -13.607 15.550 1.00 42.53 111 ARG A O 1
ATOM 852 N N . GLN A 1 112 ? -9.118 -12.131 14.174 1.00 42.03 112 GLN A N 1
ATOM 853 C CA . GLN A 1 112 ? -9.925 -13.145 13.468 1.00 42.03 112 GLN A CA 1
ATOM 854 C C . GLN A 1 112 ? -9.423 -13.583 12.083 1.00 42.03 112 GLN A C 1
ATOM 856 O O . GLN A 1 112 ? -10.052 -14.435 11.474 1.00 42.03 112 GLN A O 1
ATOM 861 N N . TRP A 1 113 ? -8.290 -13.081 11.591 1.00 43.38 113 TRP A N 1
ATOM 862 C CA . TRP A 1 113 ? -7.906 -13.284 10.182 1.00 43.38 113 TRP A CA 1
ATOM 863 C C . TRP A 1 113 ? -6.871 -14.399 9.930 1.00 43.38 113 TRP A C 1
ATOM 865 O O . TRP A 1 113 ? -6.289 -14.464 8.852 1.00 43.38 113 TRP A O 1
ATOM 875 N N . LEU A 1 114 ? -6.625 -15.275 10.913 1.00 36.22 114 LEU A N 1
ATOM 876 C CA . LEU A 1 114 ? -5.724 -16.435 10.783 1.00 36.22 114 LEU A CA 1
ATOM 877 C C . LEU A 1 114 ? -6.327 -17.719 11.380 1.00 36.22 114 LEU A C 1
ATOM 879 O O . LEU A 1 114 ? -5.663 -18.411 12.149 1.00 36.22 114 LEU A O 1
ATOM 883 N N . ASN A 1 115 ? -7.577 -18.026 11.031 1.00 37.03 115 ASN A N 1
ATOM 884 C CA . ASN A 1 115 ? -8.091 -19.398 11.056 1.00 37.03 115 ASN A CA 1
ATOM 885 C C . ASN A 1 115 ? -8.596 -19.759 9.664 1.00 37.03 115 ASN A C 1
ATOM 887 O O . ASN A 1 115 ? -9.342 -18.927 9.102 1.00 37.03 115 ASN A O 1
#

Mean predicted aligned error: 8.51 Å

Foldseek 3Di:
DDQDPLLVLLVQLLVLLVQLVVDDDLVSVVVSLVSLLVSLVVVLVCLVPDDDQQSVVVCVVCVVLSVLSDDPVPP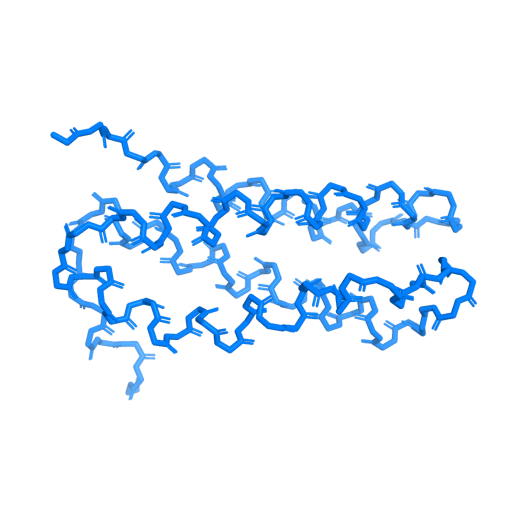PPDSVPQDPVNSVVSSVSSNVSSVSRVCVNVSHRPPPDPD

Solvent-accessible surface area (backbone atoms only — not comparable to full-atom values): 6630 Å² total; per-residue (Å²): 131,84,87,70,66,29,52,59,54,15,55,51,30,42,51,40,25,50,50,49,74,66,42,86,48,66,68,52,39,43,53,34,50,52,52,48,44,57,50,47,55,51,50,53,50,50,57,70,70,50,86,52,75,38,45,54,53,46,45,65,66,44,52,64,55,52,61,74,58,55,61,62,91,85,58,80,78,51,68,92,73,62,47,72,67,54,53,50,50,54,28,51,49,27,47,54,49,27,69,54,33,42,41,63,64,71,61,47,69,68,85,74,83,86,122

Nearest PDB structures (foldseek):
  7a73-assembly1_A  TM=5.178E-01  e=1.987E+00  Nostoc sp. PCC 7120 = FACHB-418
  5zkc-assembly1_A  TM=5.205E-01  e=2.317E+00  Homo sapiens
  5zk3-assembly1_A  TM=5.238E-01  e=3.316E+00  Homo sapiens

Organism: Novispirillum itersonii (NCBI:txid189)

pLDDT: mean 74.89, std 16.81, range [36.22, 96.19]

Sequence (115 aa):
MAHIPWTLYAMRLQRVAQRMAEARDDTDVARCLQEHSALWERISGLISEAEGDGVRGLRRQMSPLTRLVTPRRGSGVAADDLSAEAVSSLIALNRQAAALLPDLELGTPVRQWLN